Protein AF-A0A356CTJ0-F1 (afdb_monomer)

Foldseek 3Di:
DVPPCQQDDPDPPDDRDVVVNVVVVVVVVVVVVVCVVPDDDDDPVVVVCCVPVPVVVVVVVVVVVLVVCCVDPNVVVVD

Solvent-accessible surface area (backbone atoms only — not comparable to full-atom values): 4731 Å² total; per-residue (Å²): 80,99,81,77,46,45,45,54,52,95,49,101,84,52,82,65,37,70,64,52,35,52,51,55,49,51,50,51,52,48,49,53,54,47,52,62,72,72,54,77,89,76,55,68,70,57,53,51,48,44,48,65,70,47,49,50,58,49,53,52,53,49,51,53,49,54,58,53,45,53,74,40,99,61,29,76,77,80,107

Structure (mmCIF, N/CA/C/O backbone):
data_AF-A0A356CTJ0-F1
#
_entry.id   AF-A0A356CTJ0-F1
#
loop_
_atom_site.group_PDB
_atom_site.id
_atom_site.type_symbol
_atom_site.label_atom_id
_atom_site.label_alt_id
_atom_site.label_comp_id
_atom_site.label_asym_id
_atom_site.label_entity_id
_atom_site.label_seq_id
_atom_site.pdbx_PDB_ins_code
_atom_site.Cartn_x
_atom_site.Cartn_y
_atom_site.Cartn_z
_atom_site.occupancy
_atom_site.B_iso_or_equiv
_atom_site.auth_seq_id
_atom_site.auth_comp_id
_atom_site.auth_asym_id
_atom_site.auth_atom_id
_atom_site.pdbx_PDB_model_num
ATOM 1 N N . LEU A 1 1 ? 10.308 -7.607 -8.351 1.00 59.72 1 LEU A N 1
ATOM 2 C CA . LEU A 1 1 ? 9.229 -8.190 -9.181 1.00 59.72 1 LEU A CA 1
ATOM 3 C C . LEU A 1 1 ? 7.935 -8.399 -8.393 1.00 59.72 1 LEU A C 1
ATOM 5 O O . LEU A 1 1 ? 6.931 -7.892 -8.852 1.00 59.72 1 LEU A O 1
ATOM 9 N N . MET A 1 2 ? 7.985 -9.025 -7.204 1.00 52.12 2 MET A N 1
ATOM 10 C CA . MET A 1 2 ? 6.855 -9.540 -6.390 1.00 52.12 2 MET A CA 1
ATOM 11 C C . MET A 1 2 ? 5.526 -8.754 -6.333 1.00 52.12 2 MET A C 1
ATOM 13 O O . MET A 1 2 ? 4.501 -9.397 -6.182 1.00 52.12 2 MET A O 1
ATOM 17 N N . PHE A 1 3 ? 5.508 -7.420 -6.467 1.00 69.56 3 PHE A N 1
ATOM 18 C CA . PHE A 1 3 ? 4.255 -6.660 -6.650 1.00 69.56 3 PHE A CA 1
ATOM 19 C C . PHE A 1 3 ? 4.417 -5.450 -7.586 1.00 69.56 3 PHE A C 1
ATOM 21 O O . PHE A 1 3 ? 3.624 -5.267 -8.497 1.00 69.56 3 PHE A O 1
ATOM 28 N N . LEU A 1 4 ? 5.465 -4.628 -7.413 1.00 69.31 4 LEU A N 1
ATOM 29 C CA . LEU A 1 4 ? 5.678 -3.401 -8.213 1.00 69.31 4 LEU A CA 1
ATOM 30 C C . LEU A 1 4 ? 6.735 -3.553 -9.332 1.00 69.31 4 LEU A C 1
ATOM 32 O O . LEU A 1 4 ? 7.373 -2.577 -9.740 1.00 69.31 4 LEU A O 1
ATOM 36 N N . GLY A 1 5 ? 7.014 -4.777 -9.793 1.00 73.69 5 GLY A N 1
ATOM 37 C CA . GLY A 1 5 ? 7.941 -5.018 -10.913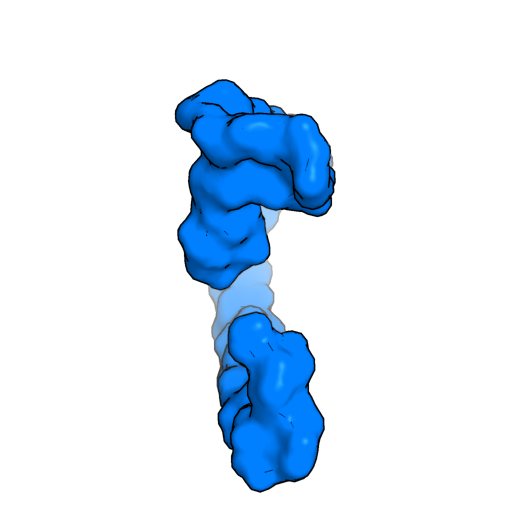 1.00 73.69 5 GLY A CA 1
ATOM 38 C C . GLY A 1 5 ? 9.426 -4.735 -10.623 1.00 73.69 5 GLY A C 1
ATOM 39 O O . GLY A 1 5 ? 10.286 -5.054 -11.433 1.00 73.69 5 GLY A O 1
ATOM 40 N N . GLY A 1 6 ? 9.779 -4.220 -9.438 1.00 77.75 6 GLY A N 1
ATOM 41 C CA . GLY A 1 6 ? 11.166 -3.919 -9.071 1.00 77.75 6 GLY A CA 1
ATOM 42 C C . GLY A 1 6 ? 11.766 -2.825 -9.957 1.00 77.75 6 GLY A C 1
ATOM 43 O O . GLY A 1 6 ? 11.359 -1.668 -9.856 1.00 77.75 6 GLY A O 1
ATOM 44 N N . TRP A 1 7 ? 12.734 -3.211 -10.790 1.00 71.25 7 TRP A N 1
ATOM 45 C CA . TRP A 1 7 ? 13.609 -2.314 -11.559 1.00 71.25 7 TRP A CA 1
ATOM 46 C C . TRP A 1 7 ? 13.031 -2.010 -12.949 1.00 71.25 7 TRP A C 1
ATOM 48 O O . TRP A 1 7 ? 13.517 -1.127 -13.647 1.00 71.25 7 TRP A O 1
ATOM 58 N N . LEU A 1 8 ? 11.958 -2.719 -13.319 1.00 70.56 8 LEU A N 1
ATOM 59 C CA . LEU A 1 8 ? 11.248 -2.538 -14.576 1.00 70.56 8 LEU A CA 1
ATOM 60 C C . LEU A 1 8 ? 10.560 -1.170 -14.621 1.00 70.56 8 LEU A C 1
ATOM 62 O O . LEU A 1 8 ? 9.837 -0.779 -13.686 1.00 70.56 8 LEU A O 1
ATOM 66 N N . SER A 1 9 ? 10.783 -0.474 -15.736 1.00 68.44 9 SER A N 1
ATOM 67 C CA . SER A 1 9 ? 10.054 0.736 -16.097 1.00 68.44 9 SER A CA 1
ATOM 68 C C . SER A 1 9 ? 8.582 0.382 -16.350 1.00 68.44 9 SER A C 1
ATOM 70 O O . SER A 1 9 ? 8.306 -0.548 -17.107 1.00 68.44 9 SER A O 1
ATOM 72 N N . PRO A 1 10 ? 7.621 1.101 -15.746 1.00 67.81 10 PRO A N 1
ATOM 73 C CA . PRO A 1 10 ? 6.203 0.927 -16.058 1.00 67.81 10 PRO A CA 1
ATOM 74 C C . PRO A 1 10 ? 5.819 1.519 -17.426 1.00 67.81 10 PRO A C 1
ATOM 76 O O . PRO A 1 10 ? 4.707 1.291 -17.892 1.00 67.81 10 PRO A O 1
ATOM 79 N N . ILE A 1 11 ? 6.712 2.291 -18.061 1.00 73.94 11 ILE A N 1
ATOM 80 C CA . ILE A 1 11 ? 6.465 2.974 -19.335 1.00 73.94 11 ILE A CA 1
ATOM 81 C C . ILE A 1 11 ? 7.340 2.324 -20.420 1.00 73.94 11 ILE A C 1
ATOM 83 O O . ILE A 1 11 ? 8.566 2.310 -20.259 1.00 73.94 11 ILE A O 1
ATOM 87 N N . PRO A 1 12 ? 6.754 1.852 -21.541 1.00 65.75 12 PRO A N 1
ATOM 88 C CA . PRO A 1 12 ? 7.441 1.052 -22.565 1.00 65.75 12 PRO A CA 1
ATOM 89 C C . PRO A 1 12 ? 8.475 1.804 -23.436 1.00 65.75 12 PRO A C 1
ATOM 91 O O . PRO A 1 12 ? 8.850 1.316 -24.493 1.00 65.75 12 PRO A O 1
ATOM 94 N N . PHE A 1 13 ? 8.970 2.969 -23.008 1.00 68.81 13 PHE A N 1
ATOM 95 C CA . PHE A 1 13 ? 9.918 3.801 -23.771 1.00 68.81 13 PHE A CA 1
ATOM 96 C C . PHE A 1 13 ? 11.145 4.266 -22.976 1.00 68.81 13 PHE A C 1
ATOM 98 O O . PHE A 1 13 ? 11.997 4.965 -23.521 1.00 68.81 13 PHE A O 1
ATOM 105 N N . ILE A 1 14 ? 11.251 3.905 -21.695 1.00 71.75 14 ILE A N 1
ATOM 106 C CA . ILE A 1 14 ? 12.346 4.351 -20.825 1.00 71.75 14 ILE A CA 1
ATOM 107 C C . ILE A 1 14 ? 13.162 3.125 -20.409 1.00 71.75 14 ILE A C 1
ATOM 109 O O . ILE A 1 14 ? 12.553 2.158 -19.942 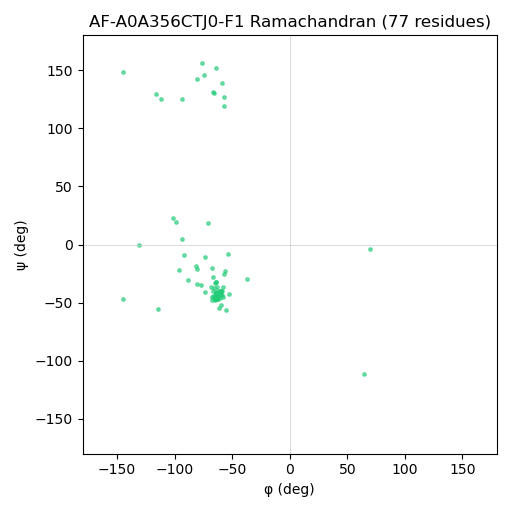1.00 71.75 14 ILE A O 1
ATOM 113 N N . PRO A 1 15 ? 14.503 3.152 -20.550 1.00 73.62 15 PRO A N 1
ATOM 114 C CA . PRO A 1 15 ? 15.350 2.048 -20.119 1.00 73.62 15 PRO A CA 1
ATOM 115 C C . PRO A 1 15 ? 15.164 1.775 -18.625 1.00 73.62 15 PRO A C 1
ATOM 117 O O . PRO A 1 15 ? 15.041 2.696 -17.805 1.00 73.62 15 PRO A O 1
ATOM 120 N N . ASP A 1 16 ? 15.126 0.493 -18.276 1.00 72.25 16 ASP A N 1
ATOM 121 C CA . ASP A 1 16 ? 15.133 0.030 -16.898 1.00 72.25 16 ASP A CA 1
ATOM 122 C C . ASP A 1 16 ? 16.376 0.565 -16.180 1.00 72.25 16 ASP A C 1
ATOM 124 O O . ASP A 1 16 ? 17.509 0.487 -16.647 1.00 72.25 16 ASP A O 1
ATOM 128 N N . SER A 1 17 ? 16.138 1.216 -15.047 1.00 76.62 17 SER A N 1
ATOM 129 C CA . SER A 1 17 ? 17.170 1.943 -14.321 1.00 76.62 17 SER A CA 1
ATOM 130 C C . SER A 1 17 ? 16.932 1.819 -12.831 1.00 76.62 17 SER A C 1
ATOM 132 O O . SER A 1 17 ? 15.792 1.785 -12.358 1.00 76.62 17 SER A O 1
ATOM 134 N N . PHE A 1 18 ? 18.025 1.824 -12.074 1.00 77.50 18 PHE A N 1
ATOM 135 C CA . PHE A 1 18 ? 18.001 1.834 -10.615 1.00 77.50 18 PHE A CA 1
ATOM 136 C C . PHE A 1 18 ? 17.211 3.029 -10.047 1.00 77.50 18 PHE A C 1
ATOM 138 O O . PHE A 1 18 ? 16.624 2.939 -8.968 1.00 77.50 18 PHE A O 1
ATOM 145 N N . LEU A 1 19 ? 17.112 4.120 -10.814 1.00 79.88 19 LEU A N 1
ATOM 146 C CA . LEU A 1 19 ? 16.300 5.291 -10.476 1.00 79.88 19 LEU A CA 1
ATOM 147 C C . LEU A 1 19 ? 14.818 4.944 -10.264 1.00 79.88 19 LEU A C 1
ATOM 149 O O . LEU A 1 19 ? 14.191 5.475 -9.348 1.00 79.88 19 LEU A O 1
ATOM 153 N N . TRP A 1 20 ? 14.264 4.008 -11.040 1.00 79.00 20 TRP A N 1
ATOM 154 C CA . TRP A 1 20 ? 12.869 3.581 -10.889 1.00 79.00 20 TRP A CA 1
ATOM 155 C C . TRP A 1 20 ? 12.625 2.827 -9.589 1.00 79.00 20 TRP A C 1
ATOM 157 O O . TRP A 1 20 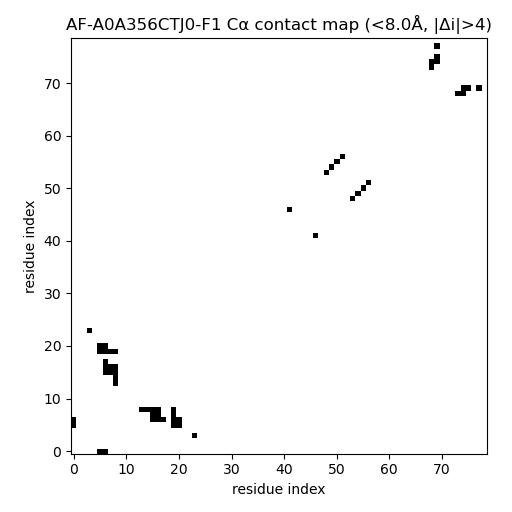? 11.574 2.994 -8.966 1.00 79.00 20 TRP A O 1
ATOM 167 N N . LEU A 1 21 ? 13.598 2.025 -9.153 1.00 81.94 21 LEU A N 1
AT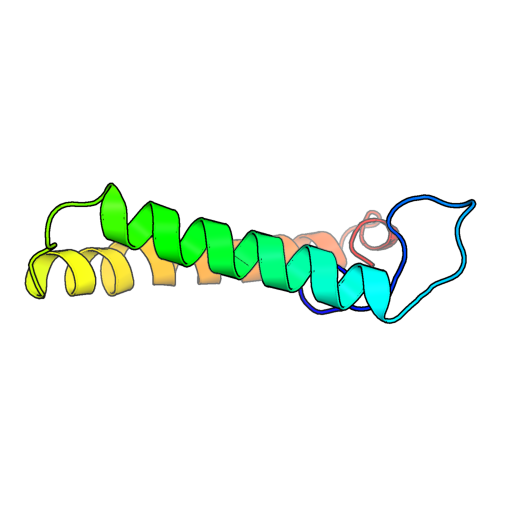OM 168 C CA . LEU A 1 21 ? 13.532 1.391 -7.843 1.00 81.94 21 LEU A CA 1
ATOM 169 C C . LEU A 1 21 ? 13.585 2.449 -6.740 1.00 81.94 21 LEU A C 1
ATOM 171 O O . LEU A 1 21 ? 12.747 2.408 -5.841 1.00 81.94 21 LEU A O 1
ATOM 175 N N . LEU A 1 22 ? 14.508 3.411 -6.824 1.00 85.25 22 LEU A N 1
ATOM 176 C CA . LEU A 1 22 ? 14.630 4.473 -5.821 1.00 85.25 22 LEU A CA 1
ATOM 177 C C . LEU A 1 22 ? 13.342 5.290 -5.684 1.00 85.25 22 LEU A C 1
ATOM 179 O O . LEU A 1 22 ? 12.901 5.526 -4.563 1.00 85.25 22 LEU A O 1
ATOM 183 N N . ILE A 1 23 ? 12.699 5.654 -6.795 1.00 85.88 23 ILE A N 1
ATOM 184 C CA . ILE A 1 23 ? 11.433 6.403 -6.784 1.00 85.88 23 ILE A CA 1
ATOM 185 C C . ILE A 1 23 ? 10.304 5.581 -6.150 1.00 85.88 23 ILE A C 1
ATOM 187 O O . ILE A 1 23 ? 9.599 6.084 -5.275 1.00 85.88 23 ILE A O 1
ATOM 191 N N . LYS A 1 24 ? 10.137 4.310 -6.542 1.00 82.50 24 LYS A N 1
ATOM 192 C CA . LYS A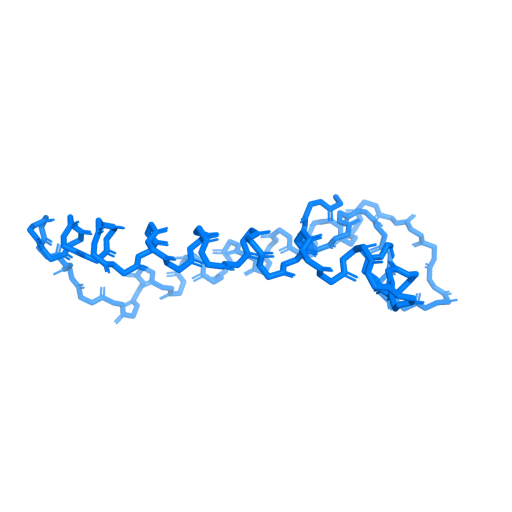 1 24 ? 9.097 3.435 -5.967 1.00 82.50 24 LYS A CA 1
ATOM 193 C C . LYS A 1 24 ? 9.315 3.219 -4.466 1.00 82.50 24 LYS A C 1
ATOM 195 O O . LYS A 1 24 ? 8.357 3.240 -3.696 1.00 82.50 24 LYS A O 1
ATOM 200 N N . VAL A 1 25 ? 10.567 3.042 -4.042 1.00 87.00 25 VAL A N 1
ATOM 201 C CA . VAL A 1 25 ? 10.926 2.899 -2.624 1.00 87.00 25 VAL A CA 1
ATOM 202 C C . VAL A 1 25 ? 10.686 4.205 -1.867 1.00 87.00 25 VAL A C 1
ATOM 204 O O . VAL A 1 25 ? 10.069 4.170 -0.807 1.00 87.00 25 VAL A O 1
ATOM 207 N N . ALA A 1 26 ? 11.093 5.354 -2.411 1.00 89.38 26 ALA A N 1
ATOM 208 C CA . ALA A 1 26 ? 10.841 6.661 -1.805 1.00 89.38 26 ALA A CA 1
ATOM 209 C C . ALA A 1 26 ? 9.338 6.932 -1.640 1.00 89.38 26 ALA A C 1
ATOM 211 O O . ALA A 1 26 ? 8.917 7.407 -0.588 1.00 89.38 26 ALA A O 1
ATOM 212 N N . PHE A 1 27 ? 8.521 6.558 -2.629 1.00 88.75 27 PHE A N 1
ATOM 213 C CA . PHE A 1 27 ? 7.065 6.638 -2.535 1.00 88.75 27 PHE A CA 1
ATOM 214 C C . PHE A 1 27 ? 6.509 5.742 -1.419 1.00 88.75 27 PHE A C 1
ATOM 216 O O . PHE A 1 27 ? 5.726 6.210 -0.595 1.00 88.75 27 PHE A O 1
ATOM 223 N N . LEU A 1 28 ? 6.950 4.481 -1.324 1.00 89.44 28 LEU A N 1
ATOM 224 C CA . LEU A 1 28 ? 6.533 3.588 -0.235 1.00 89.44 28 LEU A CA 1
ATOM 225 C C . LEU A 1 28 ? 6.947 4.121 1.143 1.00 89.44 28 LEU A C 1
ATOM 227 O O . LEU A 1 28 ? 6.146 4.084 2.075 1.00 89.44 28 LEU A O 1
ATOM 231 N N . LEU A 1 29 ? 8.166 4.647 1.279 1.00 89.69 29 LEU A N 1
ATOM 232 C CA . LEU A 1 29 ? 8.641 5.260 2.523 1.00 89.69 29 LEU A CA 1
ATOM 233 C C . LEU A 1 29 ? 7.830 6.507 2.888 1.00 89.69 29 LEU A C 1
ATOM 235 O O . LEU A 1 29 ? 7.467 6.679 4.052 1.00 89.69 29 LEU A O 1
ATOM 239 N N . PHE A 1 30 ? 7.497 7.341 1.902 1.00 91.62 30 PHE A N 1
ATOM 240 C CA . PHE A 1 30 ? 6.610 8.484 2.092 1.00 91.62 30 PHE A CA 1
ATOM 241 C C . PHE A 1 30 ? 5.226 8.039 2.574 1.00 91.62 30 PHE A C 1
ATOM 243 O O . PHE A 1 30 ? 4.731 8.571 3.566 1.00 91.62 30 PHE A O 1
ATOM 250 N N . CYS A 1 31 ? 4.635 7.013 1.953 1.00 90.31 31 CYS A N 1
ATOM 251 C CA . CYS A 1 31 ? 3.382 6.426 2.420 1.00 90.31 31 CYS A CA 1
ATOM 252 C C . CYS A 1 31 ? 3.501 5.919 3.865 1.00 90.31 31 CYS A C 1
ATOM 254 O O . CYS A 1 31 ? 2.634 6.222 4.677 1.00 90.31 31 CYS A O 1
ATOM 256 N N . PHE A 1 32 ? 4.575 5.210 4.230 1.00 87.06 32 PHE A N 1
ATOM 257 C CA . PHE A 1 32 ? 4.794 4.747 5.609 1.00 87.06 32 PHE A CA 1
ATOM 258 C C . PHE A 1 32 ? 4.865 5.897 6.620 1.00 87.06 32 PHE A C 1
ATOM 260 O O . PHE A 1 32 ? 4.263 5.815 7.695 1.00 87.06 32 PHE A O 1
ATOM 267 N N . LEU A 1 33 ? 5.575 6.975 6.281 1.00 90.00 33 LEU A N 1
ATOM 268 C CA . LEU A 1 33 ? 5.651 8.170 7.119 1.00 90.00 33 LEU A CA 1
ATOM 269 C C . LEU A 1 33 ? 4.273 8.836 7.248 1.00 90.00 33 LEU A C 1
ATOM 271 O O . LEU A 1 33 ? 3.863 9.200 8.352 1.00 90.00 33 LEU A O 1
ATOM 275 N N . TRP A 1 34 ? 3.542 8.948 6.139 1.00 92.19 34 TRP A N 1
ATOM 276 C CA . TRP A 1 34 ? 2.207 9.534 6.109 1.00 92.19 34 TRP A CA 1
ATOM 277 C C . TRP A 1 34 ? 1.213 8.719 6.943 1.00 92.19 34 TRP A C 1
ATOM 279 O O . TRP A 1 34 ? 0.534 9.274 7.806 1.00 92.19 34 TRP A O 1
ATOM 289 N N . PHE A 1 35 ? 1.197 7.394 6.790 1.00 86.62 35 PHE A N 1
ATOM 290 C CA . PHE A 1 35 ? 0.356 6.504 7.590 1.00 86.62 35 PHE A CA 1
ATOM 291 C C . PHE A 1 35 ? 0.661 6.616 9.087 1.00 86.62 35 PHE A C 1
ATOM 293 O O . PHE A 1 35 ? -0.262 6.668 9.900 1.00 86.62 35 PHE A O 1
ATOM 300 N N . ARG A 1 36 ? 1.938 6.733 9.468 1.00 85.69 36 ARG A N 1
ATOM 301 C CA . ARG A 1 36 ? 2.318 6.980 10.866 1.00 85.69 36 ARG A CA 1
ATOM 302 C C . ARG A 1 36 ? 1.794 8.324 11.386 1.00 85.69 36 ARG A C 1
ATOM 304 O O . ARG A 1 36 ? 1.457 8.410 12.563 1.00 85.69 36 ARG A O 1
ATOM 311 N N . ALA A 1 37 ? 1.763 9.358 10.546 1.00 86.38 37 ALA A N 1
ATOM 312 C CA . ALA A 1 37 ? 1.311 10.694 10.929 1.00 86.38 37 ALA A CA 1
ATOM 313 C C . ALA A 1 37 ? -0.223 10.811 11.012 1.00 86.38 37 ALA A C 1
ATOM 315 O O . ALA A 1 37 ? -0.729 11.536 11.864 1.00 86.38 37 ALA A O 1
ATOM 316 N N . THR A 1 38 ? -0.964 10.112 10.146 1.00 84.62 38 THR A N 1
ATOM 317 C CA . THR A 1 38 ? -2.428 10.243 10.042 1.00 84.62 38 THR A CA 1
ATOM 318 C C . THR A 1 38 ? -3.196 9.309 10.976 1.00 84.62 38 THR A C 1
ATOM 320 O O . THR A 1 38 ? -4.288 9.668 11.415 1.00 84.62 38 THR A O 1
ATOM 323 N N . PHE A 1 39 ? -2.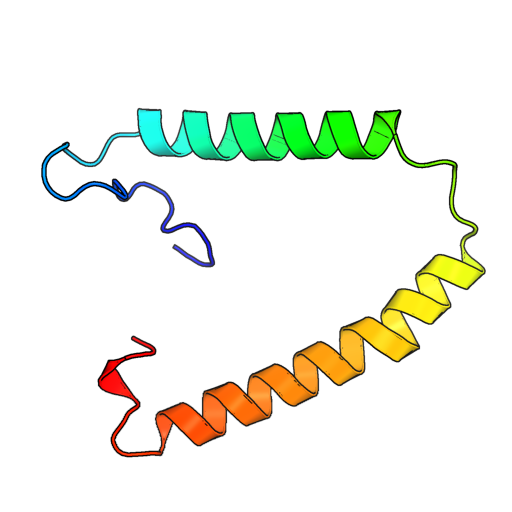666 8.126 11.305 1.00 79.69 39 PHE A N 1
ATOM 324 C CA . PHE A 1 39 ? -3.423 7.136 12.075 1.00 79.69 39 PHE A CA 1
ATOM 325 C C . PHE A 1 39 ? -3.180 7.233 13.594 1.00 79.69 39 PHE A C 1
ATOM 327 O O . PHE A 1 39 ? -2.040 7.115 14.051 1.00 79.69 39 PHE A O 1
ATOM 334 N N . PRO A 1 40 ? -4.247 7.379 14.409 1.00 76.12 40 PRO A N 1
ATOM 335 C CA . PRO A 1 40 ? -4.165 7.249 15.861 1.00 76.12 40 PRO A CA 1
ATOM 336 C C . PRO A 1 40 ? -3.759 5.826 16.269 1.00 76.12 40 PRO A C 1
ATOM 338 O O . PRO A 1 40 ? -4.046 4.854 15.570 1.00 76.12 40 PRO A O 1
ATOM 341 N N . ARG A 1 41 ? -3.099 5.690 17.425 1.00 76.81 41 ARG A N 1
ATOM 342 C CA . ARG A 1 41 ? -2.563 4.409 17.919 1.00 76.81 41 ARG A CA 1
ATOM 343 C C . ARG A 1 41 ? -3.676 3.353 18.037 1.00 76.81 41 ARG A C 1
ATOM 345 O O . ARG A 1 41 ? -4.601 3.522 18.825 1.00 76.81 41 ARG A O 1
ATOM 352 N N . TYR A 1 42 ? -3.554 2.252 17.296 1.00 75.31 42 TYR A N 1
ATOM 353 C CA . TYR A 1 42 ? -4.459 1.101 17.388 1.00 75.31 42 TYR A CA 1
ATOM 354 C C . TYR A 1 42 ? -4.100 0.196 18.574 1.00 75.31 42 TYR A C 1
ATOM 356 O O . TYR A 1 42 ? -2.922 -0.029 18.861 1.00 75.31 42 TYR A O 1
ATOM 364 N N . ARG A 1 43 ? -5.110 -0.362 19.254 1.00 87.44 43 ARG A N 1
ATOM 365 C CA . ARG A 1 43 ? -4.895 -1.299 20.369 1.00 87.44 43 ARG A CA 1
ATOM 366 C C . ARG A 1 43 ? -4.443 -2.666 19.852 1.00 87.44 43 ARG A C 1
ATOM 368 O O . ARG A 1 43 ? -4.936 -3.133 18.825 1.00 87.44 43 ARG A O 1
ATOM 375 N N . TYR A 1 44 ? -3.577 -3.343 20.610 1.00 81.62 44 TYR A N 1
ATOM 376 C CA . TYR A 1 44 ? -3.053 -4.670 20.255 1.00 81.62 44 TYR A CA 1
ATOM 377 C C . TYR A 1 44 ? -4.166 -5.681 19.929 1.00 81.62 44 TYR A C 1
ATOM 379 O O . TYR A 1 44 ? -4.111 -6.356 18.906 1.00 81.62 44 TYR A O 1
ATOM 387 N N . ASP A 1 45 ? -5.246 -5.700 20.715 1.00 83.38 45 ASP A N 1
ATOM 388 C CA . ASP A 1 45 ? -6.375 -6.616 20.489 1.00 83.38 45 ASP A CA 1
ATOM 389 C C . ASP A 1 45 ? -7.108 -6.372 19.166 1.00 83.38 45 ASP A C 1
ATOM 391 O O . ASP A 1 45 ? -7.651 -7.299 18.562 1.00 83.38 45 ASP A O 1
ATOM 395 N N . GLN A 1 46 ? -7.154 -5.117 18.715 1.00 84.19 46 GLN A N 1
ATOM 396 C CA . GLN A 1 46 ? -7.795 -4.754 17.454 1.00 84.19 46 GLN A CA 1
ATOM 397 C C . GLN A 1 46 ? -6.930 -5.201 16.276 1.00 84.19 46 GLN A C 1
ATOM 399 O O . GLN A 1 46 ? -7.458 -5.758 15.316 1.00 84.19 46 GLN A O 1
ATOM 404 N N . ILE A 1 47 ? -5.609 -5.035 16.386 1.00 87.56 47 ILE A N 1
ATOM 405 C CA . ILE A 1 47 ? -4.648 -5.494 15.376 1.00 87.56 47 ILE A CA 1
ATOM 406 C C . ILE A 1 47 ? -4.669 -7.021 15.285 1.00 87.56 47 ILE A C 1
ATOM 408 O O . ILE A 1 47 ? -4.747 -7.568 14.187 1.00 87.56 47 ILE A O 1
ATOM 412 N N . MET A 1 48 ? -4.689 -7.713 16.427 1.00 90.31 48 MET A N 1
ATOM 413 C CA . MET A 1 48 ? -4.770 -9.172 16.468 1.00 90.31 48 MET A CA 1
ATOM 414 C C . MET A 1 48 ? -6.072 -9.666 15.829 1.00 90.31 48 MET A C 1
ATOM 416 O O . MET A 1 48 ? -6.066 -10.583 15.011 1.00 90.31 48 MET A O 1
ATOM 420 N N . ARG A 1 49 ? -7.201 -9.015 16.126 1.00 89.50 49 ARG A N 1
ATOM 421 C CA . ARG A 1 49 ? -8.482 -9.356 15.498 1.00 89.50 49 ARG A CA 1
ATOM 422 C C . ARG A 1 49 ? -8.469 -9.108 13.990 1.00 89.50 49 ARG A C 1
ATOM 424 O O . ARG A 1 49 ? -8.981 -9.947 13.258 1.00 89.50 49 ARG A O 1
ATOM 431 N N . LEU A 1 50 ? -7.893 -7.999 13.529 1.00 89.81 50 LEU A N 1
ATOM 432 C CA . LEU A 1 50 ? -7.791 -7.667 12.107 1.00 89.81 50 LEU A CA 1
ATOM 433 C C . LEU A 1 50 ? -6.900 -8.677 11.361 1.00 89.81 50 LEU A C 1
ATOM 435 O O . LEU A 1 50 ? -7.308 -9.215 10.334 1.00 89.81 50 LEU A O 1
ATOM 439 N N . GLY A 1 51 ? -5.730 -9.000 11.919 1.00 89.19 51 GLY A N 1
ATOM 440 C CA . GLY A 1 51 ? -4.820 -10.024 11.399 1.00 89.19 51 GLY A CA 1
ATOM 441 C C . GLY A 1 51 ? -5.501 -11.379 11.248 1.00 89.19 51 GLY A C 1
ATOM 442 O O . GLY A 1 51 ? -5.571 -11.936 10.154 1.00 89.19 51 GLY A O 1
ATOM 443 N N . TRP A 1 52 ? -6.062 -11.882 12.345 1.00 91.19 52 TRP A N 1
ATOM 444 C CA . TRP A 1 52 ? -6.570 -13.249 12.397 1.00 91.19 52 TRP A CA 1
ATOM 445 C C . TRP A 1 52 ? -7.950 -13.432 11.773 1.00 91.19 52 TRP A C 1
ATOM 447 O O . TRP A 1 52 ? -8.208 -14.483 11.194 1.00 91.19 52 TRP A O 1
ATOM 457 N N . LYS A 1 53 ? -8.847 -12.443 11.870 1.00 88.06 53 LYS A N 1
ATOM 458 C CA . LYS A 1 53 ? -10.216 -12.575 11.343 1.00 88.06 53 LYS A CA 1
ATOM 459 C C . LYS A 1 53 ? -10.417 -11.992 9.953 1.00 88.06 53 LYS A C 1
ATOM 461 O O . LYS A 1 53 ? -11.384 -12.374 9.309 1.00 88.06 53 LYS A O 1
ATOM 466 N N . ILE A 1 54 ? -9.573 -11.060 9.509 1.00 91.25 54 ILE A N 1
ATOM 467 C CA . ILE A 1 54 ? -9.747 -10.399 8.211 1.00 91.25 54 ILE A CA 1
ATOM 468 C C . ILE A 1 54 ? -8.609 -10.764 7.261 1.00 91.25 54 ILE A C 1
ATOM 470 O O . ILE A 1 54 ? -8.880 -11.303 6.194 1.00 91.25 54 ILE A O 1
ATOM 474 N N . PHE A 1 55 ? -7.346 -10.543 7.630 1.00 91.19 55 PHE A N 1
ATOM 475 C CA . PHE A 1 55 ? -6.244 -10.734 6.680 1.00 91.19 55 PHE A CA 1
ATOM 476 C C . PHE A 1 55 ? -6.023 -12.198 6.285 1.00 91.19 55 PHE A C 1
ATOM 478 O O . PHE A 1 55 ? -5.940 -12.484 5.095 1.00 91.19 55 PHE A O 1
ATOM 485 N N . ILE A 1 56 ? -5.974 -13.123 7.247 1.00 91.69 56 ILE A N 1
ATOM 486 C CA . ILE A 1 56 ? -5.754 -14.554 6.963 1.00 91.69 56 ILE A CA 1
ATOM 487 C C . ILE A 1 56 ? -6.834 -15.166 6.049 1.00 91.69 56 ILE A C 1
ATOM 489 O O . ILE A 1 56 ? -6.477 -15.777 5.043 1.00 91.69 56 ILE A O 1
ATOM 493 N N . PRO A 1 57 ? -8.145 -15.037 6.330 1.00 92.56 57 PRO A N 1
ATOM 494 C CA . PRO A 1 57 ? -9.148 -15.634 5.448 1.00 92.56 57 PRO A CA 1
ATOM 495 C C . PRO A 1 57 ? -9.151 -14.997 4.053 1.00 92.56 57 PRO A C 1
ATOM 497 O O . PRO A 1 57 ? -9.365 -15.701 3.068 1.00 92.56 57 PRO A O 1
ATOM 500 N N . ILE A 1 58 ? -8.854 -13.697 3.951 1.00 95.38 58 ILE A N 1
ATOM 501 C CA . ILE A 1 58 ? -8.734 -13.005 2.662 1.00 95.38 58 ILE A CA 1
ATOM 502 C C . ILE A 1 58 ? -7.559 -13.550 1.848 1.00 95.38 58 ILE A C 1
ATOM 504 O O . ILE A 1 58 ? -7.731 -13.829 0.662 1.00 95.38 58 ILE A O 1
ATOM 508 N N . THR A 1 59 ? -6.380 -13.731 2.452 1.00 91.94 59 THR A N 1
ATOM 509 C CA . THR A 1 59 ? -5.218 -14.247 1.712 1.00 91.94 59 THR A CA 1
ATOM 510 C C . THR A 1 59 ? -5.441 -15.682 1.247 1.00 91.94 59 THR A C 1
ATOM 512 O O . THR A 1 59 ? -5.086 -16.004 0.117 1.00 91.94 59 THR A O 1
ATOM 515 N N . ILE A 1 60 ? -6.095 -16.524 2.054 1.00 92.62 60 ILE A N 1
ATOM 516 C CA . ILE A 1 60 ? -6.450 -17.896 1.660 1.00 92.62 60 ILE A CA 1
ATOM 517 C C . ILE A 1 60 ? -7.446 -17.890 0.494 1.00 92.62 60 ILE A C 1
ATOM 519 O O . ILE A 1 60 ? -7.227 -18.589 -0.497 1.00 92.62 60 ILE A O 1
ATOM 523 N N . ALA A 1 61 ? -8.504 -17.076 0.570 1.00 94.19 61 ALA A N 1
ATOM 524 C CA . ALA A 1 61 ? -9.471 -16.947 -0.519 1.00 94.19 61 ALA A CA 1
ATOM 525 C C . ALA A 1 61 ? -8.800 -16.473 -1.819 1.00 94.19 61 ALA A C 1
ATOM 527 O O . ALA A 1 61 ? -9.088 -16.998 -2.893 1.00 94.19 61 ALA A O 1
ATOM 528 N N . TRP A 1 62 ? -7.859 -15.530 -1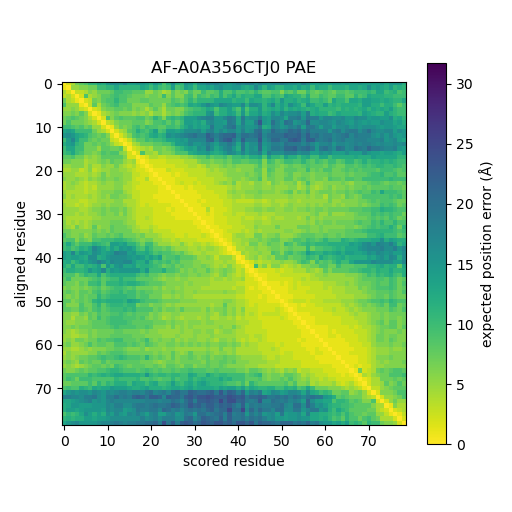.718 1.00 91.31 62 TRP A N 1
ATOM 529 C CA . TRP A 1 62 ? -7.119 -15.017 -2.867 1.00 91.31 62 TRP A CA 1
ATOM 530 C C . TRP A 1 62 ? -6.194 -16.064 -3.497 1.00 91.31 62 TRP A C 1
ATOM 532 O O . TRP A 1 62 ? -6.130 -16.162 -4.719 1.00 91.31 62 TRP A O 1
ATOM 542 N N . ILE A 1 63 ? -5.519 -16.889 -2.688 1.00 89.81 63 ILE A N 1
ATOM 543 C CA . ILE A 1 63 ? -4.669 -17.981 -3.192 1.00 89.81 63 ILE A CA 1
ATOM 544 C C . ILE A 1 63 ? -5.508 -19.009 -3.958 1.00 89.81 63 ILE A C 1
ATOM 546 O O . ILE A 1 63 ? -5.120 -19.415 -5.052 1.00 89.81 63 ILE A O 1
ATOM 550 N N . VAL A 1 64 ? -6.666 -19.404 -3.420 1.00 91.12 64 VAL A N 1
ATOM 551 C CA . VAL A 1 64 ? -7.578 -20.338 -4.103 1.00 91.12 64 VAL A CA 1
ATOM 552 C C . VAL A 1 64 ? -8.114 -19.728 -5.398 1.00 91.12 64 VAL A C 1
ATOM 554 O O . VAL A 1 64 ? -8.159 -20.408 -6.419 1.00 91.12 64 VAL A O 1
ATOM 557 N N . PHE A 1 65 ? -8.472 -18.442 -5.376 1.00 89.31 65 PHE A N 1
ATOM 558 C CA . PHE A 1 65 ? -8.947 -17.722 -6.553 1.00 89.31 65 PHE A CA 1
ATOM 559 C C . PHE A 1 65 ? -7.888 -17.674 -7.659 1.00 89.31 65 PHE A C 1
ATOM 561 O O . PHE A 1 65 ? -8.150 -18.139 -8.765 1.00 89.31 65 PHE A O 1
ATOM 568 N N . ILE A 1 66 ? -6.676 -17.197 -7.359 1.00 86.75 66 ILE A N 1
ATOM 569 C CA . ILE A 1 66 ? -5.581 -17.134 -8.337 1.00 86.75 66 ILE A CA 1
ATOM 570 C C . ILE A 1 66 ? -5.202 -18.537 -8.827 1.00 86.75 66 ILE A C 1
ATOM 572 O O . ILE A 1 66 ? -5.078 -18.744 -10.031 1.00 86.75 66 ILE A O 1
ATOM 576 N N . GLY A 1 67 ? -5.093 -19.523 -7.930 1.00 85.00 67 GLY A N 1
ATOM 577 C CA . GLY A 1 67 ? -4.796 -20.908 -8.304 1.00 85.00 67 GLY A CA 1
ATOM 578 C C . GLY A 1 67 ? -5.853 -21.521 -9.229 1.00 85.00 67 GLY A C 1
ATOM 579 O O . GLY A 1 67 ? -5.506 -22.195 -10.198 1.00 85.00 67 GLY A O 1
ATOM 580 N N . GLY A 1 68 ? -7.136 -21.242 -8.981 1.00 85.00 68 GLY A N 1
ATOM 581 C CA . GLY A 1 68 ? -8.227 -21.649 -9.865 1.00 85.00 68 GLY A CA 1
ATOM 582 C C . GLY A 1 68 ? -8.174 -20.942 -11.219 1.00 85.00 68 GLY A C 1
ATOM 583 O O . GLY A 1 68 ? -8.296 -21.591 -12.254 1.00 85.00 68 GLY A O 1
ATOM 584 N N . MET A 1 69 ? -7.920 -19.631 -11.232 1.00 81.12 69 MET A N 1
ATOM 585 C CA . MET A 1 69 ? -7.806 -18.854 -12.471 1.00 81.12 69 MET A CA 1
ATOM 586 C C . MET A 1 69 ? -6.633 -19.284 -13.355 1.00 81.12 69 MET A C 1
ATOM 588 O O . MET A 1 69 ? -6.749 -19.220 -14.578 1.00 81.12 69 MET A O 1
ATOM 592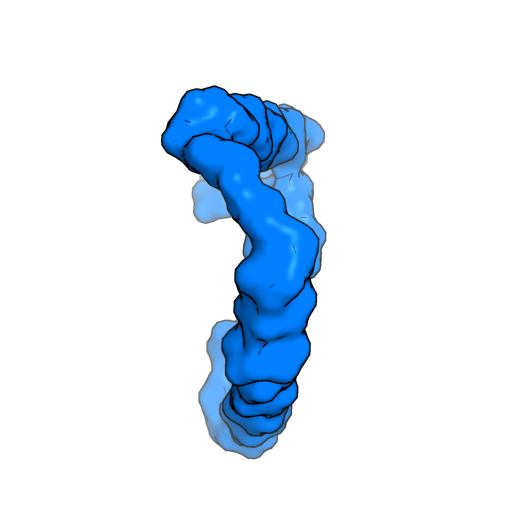 N N . MET A 1 70 ? -5.529 -19.746 -12.761 1.00 77.81 70 MET A N 1
ATOM 593 C CA . MET A 1 70 ? -4.378 -20.264 -13.507 1.00 77.81 70 MET A CA 1
ATOM 594 C C . MET A 1 70 ? -4.684 -21.570 -14.256 1.00 77.81 70 MET A C 1
ATOM 596 O O . MET A 1 70 ? -4.057 -21.828 -15.279 1.00 77.81 70 MET A O 1
ATOM 600 N N . GLN A 1 71 ? -5.630 -22.388 -13.777 1.00 76.19 71 GLN A N 1
ATOM 601 C CA . GLN A 1 71 ? -6.038 -23.623 -14.465 1.00 76.19 71 GLN A CA 1
ATOM 602 C C . GLN A 1 71 ? -7.020 -23.366 -15.616 1.00 76.19 71 GLN A C 1
ATOM 604 O O . GLN A 1 71 ? -7.144 -24.190 -16.523 1.00 76.19 71 GLN A O 1
ATOM 609 N N . THR A 1 72 ? -7.717 -22.231 -15.608 1.00 77.44 72 THR A N 1
ATOM 610 C CA . THR A 1 72 ? -8.618 -21.827 -16.689 1.00 77.44 72 THR A CA 1
ATOM 611 C C . THR A 1 72 ? -7.819 -21.316 -17.896 1.00 77.44 72 THR A C 1
ATOM 613 O O . THR A 1 72 ? -6.715 -20.797 -17.754 1.00 77.44 72 THR A O 1
ATOM 616 N N . SER A 1 73 ? -8.401 -21.360 -19.102 1.00 66.88 73 SER A N 1
ATOM 617 C CA . SER A 1 73 ? -7.790 -20.872 -20.363 1.00 66.88 73 SER A CA 1
ATOM 618 C C . SER A 1 73 ? -7.284 -19.410 -20.342 1.00 66.88 73 SER A C 1
ATOM 620 O O . SER A 1 73 ? -6.650 -18.968 -21.295 1.00 66.88 73 SER A O 1
ATOM 622 N N . TRP A 1 74 ? -7.572 -18.658 -19.278 1.00 62.53 74 TRP A N 1
ATOM 623 C CA . TRP A 1 74 ? -7.175 -17.268 -19.045 1.00 62.53 74 TRP A CA 1
ATOM 624 C C . TRP A 1 74 ? -5.874 -17.135 -18.235 1.00 62.53 74 TRP A C 1
ATOM 626 O O . TRP A 1 74 ? -5.465 -16.018 -17.923 1.00 62.53 74 TRP A O 1
ATOM 636 N N . GLY A 1 75 ? -5.200 -18.246 -17.911 1.00 62.03 75 GLY A N 1
ATOM 637 C CA . GLY A 1 75 ? -3.954 -18.252 -17.135 1.00 62.03 75 GLY A CA 1
ATOM 638 C C . GLY A 1 75 ? -2.822 -17.400 -17.729 1.00 62.03 75 GLY A C 1
ATOM 639 O O . GLY A 1 75 ? -1.973 -16.924 -16.984 1.00 62.03 75 GLY A O 1
ATOM 640 N N . TYR A 1 76 ? -2.845 -17.121 -19.038 1.00 62.84 76 TYR A N 1
ATOM 641 C CA . TYR A 1 76 ? -1.858 -16.265 -19.708 1.00 62.84 76 TYR A CA 1
ATOM 642 C C . TYR A 1 76 ? -1.919 -14.782 -19.292 1.00 62.84 76 TYR A C 1
ATOM 644 O O . TYR A 1 76 ? -0.947 -14.065 -19.497 1.00 62.84 76 TYR A O 1
ATOM 652 N N . LEU A 1 77 ? -3.041 -14.305 -18.732 1.00 62.22 77 LEU A N 1
ATOM 653 C CA . LE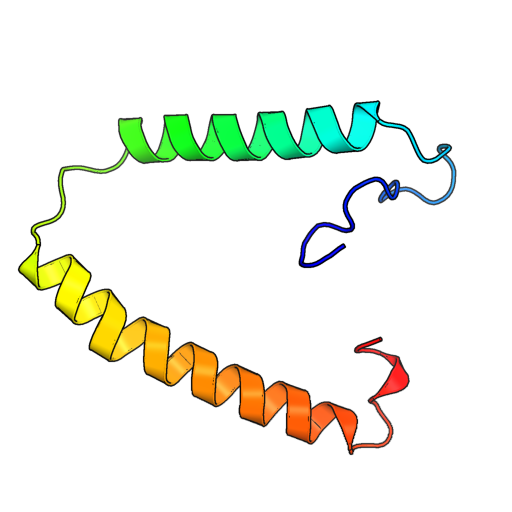U A 1 77 ? -3.169 -12.925 -18.233 1.00 62.22 77 LEU A CA 1
ATOM 654 C C . LEU A 1 77 ? -2.581 -12.732 -16.833 1.00 62.22 77 LEU A C 1
ATOM 656 O O . LEU A 1 77 ? -2.344 -11.600 -16.422 1.00 62.22 77 LEU A O 1
ATOM 660 N N . PHE A 1 78 ? -2.391 -13.820 -16.089 1.00 58.78 78 PHE A N 1
ATOM 661 C CA . PHE A 1 78 ? -1.900 -13.791 -14.710 1.00 58.78 78 PHE A CA 1
ATOM 662 C C . PHE A 1 78 ? -0.395 -14.082 -14.622 1.00 58.78 78 PHE A C 1
ATOM 664 O O . PHE A 1 78 ? 0.088 -14.449 -13.550 1.00 58.78 78 PHE A O 1
ATOM 671 N N . HIS A 1 79 ? 0.326 -13.928 -15.740 1.00 54.97 79 HIS A N 1
ATOM 672 C CA . HIS A 1 79 ? 1.732 -14.290 -15.907 1.00 54.97 79 HIS A CA 1
ATOM 673 C C . HIS A 1 79 ? 2.641 -13.090 -16.188 1.00 54.97 79 HIS A C 1
ATOM 675 O O . HIS A 1 79 ? 2.162 -12.101 -16.787 1.00 54.97 79 HIS A O 1
#

Sequence (79 aa):
LMFLGGWLSPIPFIPDSFLWLLIKVAFLLFCFLWFRATFPRYRYDQIMRLGWKIFIPITIAWIVFIGGMMQTSWGYLFH

Radius of gyration: 17.91 Å; Cα contacts (8 Å, |Δi|>4): 28; chains: 1; bounding box: 28×34×44 Å

pLDDT: mean 80.58, std 10.47, range [52.12, 95.38]

Secondary structure (DSSP, 8-state):
-TTT-TT--SSTTS---HHHHHHHHHHHHHHHHHHHHHSPPPPHHHHHHHIIIIIHHHHHHHHHHHHHHHHSTTGGGG-

Mean predicted aligned error: 8.42 Å